Protein AF-A0A2J8WEX9-F1 (afdb_monomer)

Mean predicted aligned error: 15.72 Å

Foldseek 3Di:
DDDDDDDDDDDDDDDDDDDDDDDDDDDDDDDPPPDPDPPDPDPDPDDPQQDAAQQARHRFPQAAQNGRHHPLLNVLLLVCLQVVDDFDDPPPLQDRHHPPCVVVGSNNSNVSCVVRPRHSVSRDDPVSVVVVVD

Sequence (134 aa):
MPHSAGGTAGVGLEAAEPTALLTRAEPPSEPTEIRPLKRKKGPAPKMLGNELCSVCGDKASGFHYNVLSCEGCKGFFRRSVIKGARYVCHSGGHCPMDTYMRRKCQECRLRKCRQAGMREECVLSEEQIRLKKL

Solvent-accessible surface area (backbone atoms only — not comparable to full-atom values): 8995 Å² total; per-residue (Å²): 142,90,86,82,89,87,90,81,88,90,83,88,83,88,92,84,88,88,85,80,88,80,90,77,85,79,79,84,79,74,84,77,77,80,71,81,76,80,73,78,84,62,82,77,82,78,79,87,77,76,51,53,9,74,57,29,63,42,70,30,78,44,74,44,44,84,20,52,25,20,66,71,56,47,56,47,51,51,53,38,59,78,66,67,62,82,66,74,57,93,73,80,68,70,63,72,53,34,81,64,43,54,77,74,34,61,28,37,42,53,52,38,38,47,75,61,47,41,41,69,88,67,54,76,50,73,65,61,53,53,66,74,74,111

pLDDT: mean 79.38, std 21.59, range [37.25, 98.81]

Nearest PDB structures (foldseek):
  7xv6-assembly1_A  TM=9.880E-01  e=4.355E-10  Homo sapiens
  7xv9-assembly1_A  TM=9.355E-01  e=4.944E-10  Homo sapiens
  4cn3-assembly2_D  TM=9.785E-01  e=3.314E-09  Homo sapiens
  4cn3-assembly1_C  TM=9.309E-01  e=1.650E-09  Homo sapiens
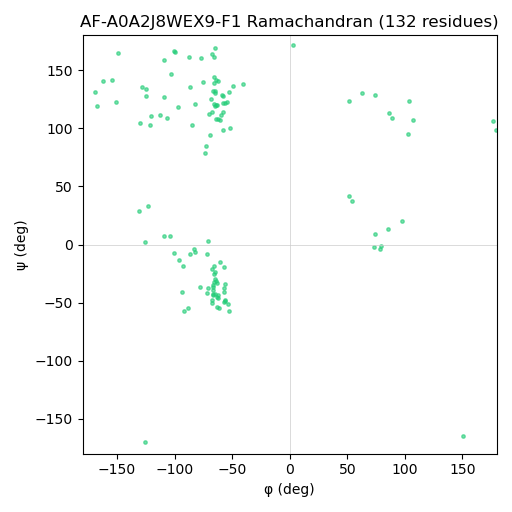  1by4-assembly2_D  TM=9.428E-01  e=1.650E-09  Homo sapiens

InterPro domains:
  IPR001628 Zinc finger, nuclear hormone receptor-type [PF00105] (52-119)
  IPR001628 Zinc finger, nuclear hormone receptor-type [PR00047] (53-69)
  IPR001628 Zinc finger, nuclear hormone receptor-type [PR00047] (69-84)
  IPR001628 Zinc finger, nuclear hormone receptor-type [PR00047] (102-110)
  IPR001628 Zinc finger, nuclear hormone receptor-type [PR00047] (110-118)
  IPR001628 Zinc finger, nuclear hormone receptor-type [PS00031] (53-79)
  IPR001628 Zinc finger, nuclear hormone receptor-type [PS51030] (50-125)
  IPR001628 Zinc finger, nuclear hormone receptor-type [SM00399] (50-121)
  IPR013088 Zinc finger, NHR/GATA-type [G3DSA:3.30.50.10] (46-134)
  IPR023257 Liver X receptor [PR02034] (40-50)
  IPR023257 Liver X receptor [PR02034] (88-102)
  IPR050234 Nuclear hormone receptor family NR1 subfamily [PTHR24082] (32-132)

Secondary structure (DSSP, 8-state):
------------------------PPPP-------------PSPP---S-PBPTTT-SBP-EEETTEEE-HHHHHHHHHHHHTT-----SSTT----STTGGGT-HHHHHHHHHHTT--GGGS--HHHHHHT--

Radius of gyration: 29.99 Å; Cα contacts (8 Å, |Δi|>4): 113; chains: 1; bounding box: 45×72×85 Å

Structure (mmCIF, N/CA/C/O backbone):
data_AF-A0A2J8WEX9-F1
#
_entry.id   AF-A0A2J8WEX9-F1
#
loop_
_atom_site.group_PDB
_atom_site.id
_atom_site.type_symbol
_atom_site.label_atom_id
_atom_site.label_alt_id
_atom_site.label_comp_id
_atom_site.label_asym_id
_atom_site.label_entity_id
_atom_site.label_seq_id
_atom_site.pdbx_PDB_ins_code
_atom_site.Cartn_x
_atom_site.Cartn_y
_atom_site.Cartn_z
_atom_site.occupancy
_atom_site.B_iso_or_equiv
_atom_site.auth_seq_id
_atom_site.auth_comp_id
_atom_site.auth_asym_id
_atom_site.auth_atom_id
_atom_site.pdbx_PDB_model_num
ATOM 1 N N . MET A 1 1 ? 17.666 -33.659 -59.002 1.00 49.00 1 MET A N 1
ATOM 2 C CA . MET A 1 1 ? 17.837 -35.105 -58.759 1.00 49.00 1 MET A CA 1
ATOM 3 C C . MET A 1 1 ? 16.637 -35.609 -57.963 1.00 49.00 1 MET A C 1
ATOM 5 O O . MET A 1 1 ? 16.585 -35.313 -56.776 1.00 49.00 1 MET A O 1
ATOM 9 N N . PRO A 1 2 ? 15.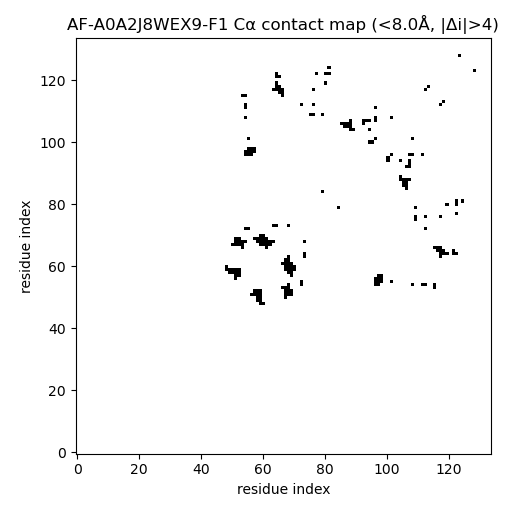644 -36.259 -58.595 1.00 59.44 2 PRO A N 1
ATOM 10 C CA . PRO A 1 2 ? 14.509 -36.877 -57.911 1.00 59.44 2 PRO A CA 1
ATOM 11 C C . PRO A 1 2 ? 14.593 -38.413 -57.958 1.00 59.44 2 PRO A C 1
ATOM 13 O O . PRO A 1 2 ? 14.698 -38.974 -59.036 1.00 59.44 2 PRO A 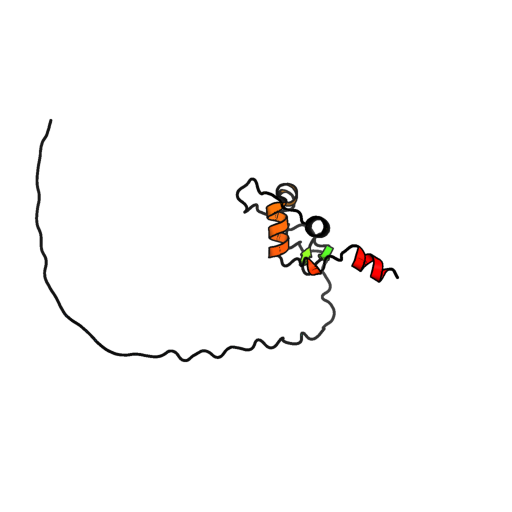O 1
ATOM 16 N 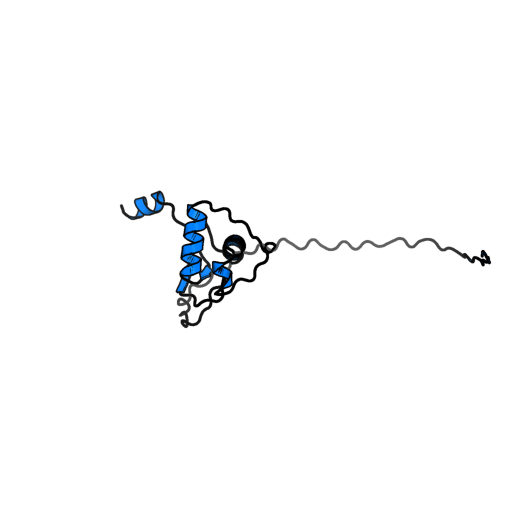N . HIS A 1 3 ? 14.508 -39.079 -56.809 1.00 47.16 3 HIS A N 1
ATOM 17 C CA . HIS A 1 3 ? 14.289 -40.526 -56.616 1.00 47.16 3 HIS A CA 1
ATOM 18 C C . HIS A 1 3 ? 13.835 -40.675 -55.146 1.00 47.16 3 HIS A C 1
ATOM 20 O O . HIS A 1 3 ? 14.387 -39.967 -54.309 1.00 47.16 3 HIS A O 1
ATOM 26 N N . SER A 1 4 ? 12.898 -41.494 -54.665 1.00 49.53 4 SER A N 1
ATOM 27 C CA . SER A 1 4 ? 11.915 -42.483 -55.145 1.00 49.53 4 SER A CA 1
ATOM 28 C C . SER A 1 4 ? 11.028 -42.767 -53.896 1.00 49.53 4 SER A C 1
ATOM 30 O O . SER A 1 4 ? 11.543 -42.723 -52.785 1.00 49.53 4 SER A O 1
ATOM 32 N N . ALA A 1 5 ? 9.692 -42.742 -53.963 1.00 45.97 5 ALA A N 1
ATOM 33 C CA . ALA A 1 5 ? 8.749 -43.873 -54.097 1.00 45.97 5 ALA A CA 1
ATOM 34 C C . ALA A 1 5 ? 8.696 -44.936 -52.957 1.00 45.97 5 ALA A C 1
ATOM 36 O O . ALA A 1 5 ? 9.710 -45.545 -52.634 1.00 45.97 5 ALA A O 1
ATOM 37 N N . GLY A 1 6 ? 7.460 -45.227 -52.492 1.00 37.25 6 GLY A N 1
ATOM 38 C CA . GLY A 1 6 ? 6.995 -46.464 -51.813 1.00 37.25 6 GLY A CA 1
ATOM 39 C C . GLY A 1 6 ? 6.813 -46.352 -50.284 1.00 37.25 6 GLY A C 1
ATOM 40 O O . GLY A 1 6 ? 7.755 -45.986 -49.604 1.00 37.25 6 GLY A O 1
ATOM 41 N N . GLY A 1 7 ? 5.677 -46.614 -49.618 1.00 43.91 7 GLY A N 1
ATOM 42 C CA . GLY A 1 7 ? 4.400 -47.245 -49.973 1.00 43.91 7 GLY A CA 1
ATOM 43 C C . GLY A 1 7 ? 4.263 -48.644 -49.348 1.00 43.91 7 GLY A C 1
ATOM 44 O O . GLY A 1 7 ? 4.902 -49.540 -49.868 1.00 43.91 7 GLY A O 1
ATOM 45 N N . THR A 1 8 ? 3.416 -48.828 -48.314 1.00 48.75 8 THR A N 1
ATOM 46 C CA . THR A 1 8 ? 2.690 -50.079 -47.929 1.00 48.75 8 THR A CA 1
ATOM 47 C C . THR A 1 8 ? 1.602 -49.750 -46.880 1.00 48.75 8 THR A C 1
ATOM 49 O O . THR A 1 8 ? 1.908 -49.076 -45.901 1.00 48.75 8 THR A O 1
ATOM 52 N N . ALA A 1 9 ? 0.313 -50.005 -47.167 1.00 41.81 9 ALA A N 1
ATOM 53 C CA . ALA A 1 9 ? -0.575 -51.042 -46.579 1.00 41.81 9 ALA A CA 1
ATOM 54 C C . ALA A 1 9 ? -0.628 -51.058 -45.026 1.00 41.81 9 ALA A C 1
ATOM 56 O O . ALA A 1 9 ? 0.406 -51.170 -44.391 1.00 41.81 9 ALA A O 1
ATOM 57 N N . GLY A 1 10 ? -1.749 -50.947 -44.302 1.00 43.62 10 GLY A N 1
ATOM 58 C CA . GLY A 1 10 ? -3.141 -51.305 -44.579 1.00 43.62 10 GLY A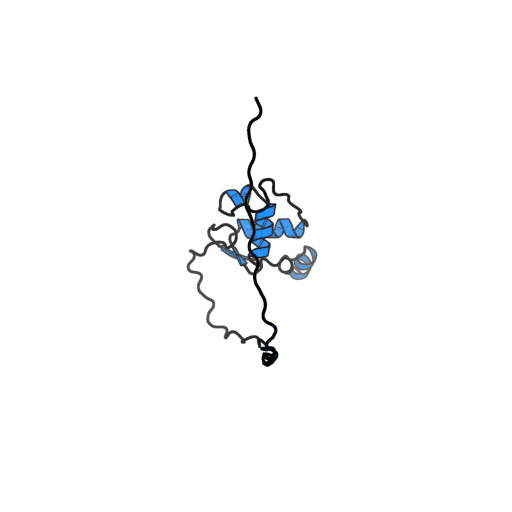 CA 1
ATOM 59 C C . GLY A 1 10 ? -3.500 -52.612 -43.860 1.00 43.62 10 GLY A C 1
ATOM 60 O O . GLY A 1 10 ? -3.254 -53.660 -44.435 1.00 43.62 10 GLY A O 1
ATOM 61 N N . VAL A 1 11 ? -4.090 -52.549 -42.654 1.00 41.31 11 VAL A N 1
ATOM 62 C CA . VAL A 1 11 ? -4.987 -53.582 -42.082 1.00 41.31 11 VAL A CA 1
ATOM 63 C C . VAL A 1 11 ? -5.990 -52.915 -41.129 1.00 41.31 11 VAL A C 1
ATOM 65 O O . VAL A 1 11 ? -5.604 -52.215 -40.197 1.00 41.31 11 VAL A O 1
ATOM 68 N N . GLY A 1 12 ? -7.282 -53.101 -41.396 1.00 40.69 12 GLY A N 1
ATOM 69 C CA . GLY A 1 12 ? -8.357 -52.956 -40.410 1.00 40.69 12 GLY A CA 1
ATOM 70 C C . GLY A 1 12 ? -8.792 -54.333 -39.907 1.00 40.69 12 GLY A C 1
ATOM 71 O O . GLY A 1 12 ? -8.403 -55.317 -40.519 1.00 40.69 12 GLY A O 1
ATOM 72 N N . LEU A 1 13 ? -9.563 -54.382 -38.816 1.00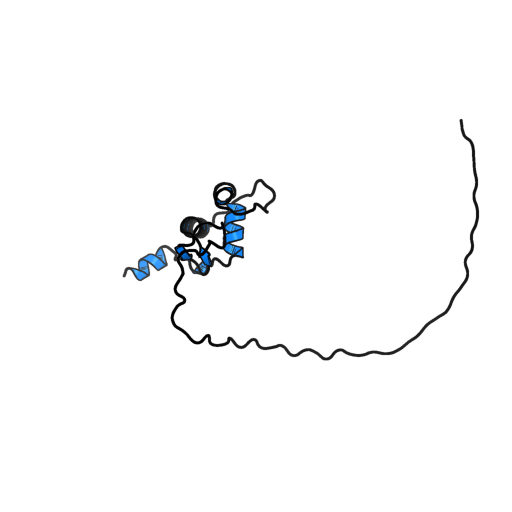 48.75 13 LEU A N 1
ATOM 73 C CA . LEU A 1 13 ? -10.542 -55.416 -38.405 1.00 48.75 13 LEU A CA 1
ATOM 74 C C . LEU A 1 13 ? -11.069 -54.980 -37.007 1.00 48.75 13 LEU A C 1
ATOM 76 O O . LEU A 1 13 ? -10.265 -54.775 -36.104 1.00 48.75 13 LEU A O 1
ATOM 80 N N . GLU A 1 14 ? -12.312 -54.482 -36.905 1.00 39.41 14 GLU A N 1
ATOM 81 C CA . GLU A 1 14 ? -13.558 -55.177 -36.461 1.00 39.41 14 GLU A CA 1
ATOM 82 C C . GLU A 1 14 ? -13.770 -55.080 -34.926 1.00 39.41 14 GLU A C 1
ATOM 84 O O . GLU A 1 14 ? -12.902 -55.456 -34.153 1.00 39.41 14 GLU A O 1
ATOM 89 N N . ALA A 1 15 ? -14.744 -54.304 -34.422 1.00 42.91 15 ALA A N 1
ATOM 90 C CA . ALA A 1 15 ? -16.193 -54.555 -34.261 1.00 42.91 15 ALA A CA 1
ATOM 91 C C . ALA A 1 15 ? -16.561 -55.279 -32.939 1.00 42.91 15 ALA A C 1
ATOM 93 O O . ALA A 1 15 ? -16.228 -56.446 -32.778 1.00 42.91 15 ALA A O 1
ATOM 94 N N . ALA A 1 16 ? -17.272 -54.584 -32.027 1.00 46.12 16 ALA A N 1
ATOM 95 C CA . ALA A 1 16 ? -18.275 -55.124 -31.080 1.00 46.12 16 ALA A CA 1
ATOM 96 C C . ALA A 1 16 ? -18.865 -54.015 -30.161 1.00 46.12 16 ALA A C 1
ATOM 98 O O . ALA A 1 16 ? -18.221 -53.568 -29.217 1.00 46.12 16 ALA A O 1
ATOM 99 N N . GLU A 1 17 ? -20.051 -53.532 -30.550 1.00 53.50 17 GLU A N 1
ATOM 100 C CA . GLU A 1 17 ? -21.331 -53.262 -29.834 1.00 53.50 17 GLU A CA 1
ATOM 101 C C . GLU A 1 17 ? -21.473 -53.481 -28.284 1.00 53.50 17 GLU A C 1
ATOM 103 O O . GLU A 1 17 ? -20.564 -53.976 -27.623 1.00 53.50 17 GLU A O 1
ATOM 108 N N . PRO A 1 18 ? -22.601 -53.065 -27.652 1.00 52.88 18 PRO A N 1
ATOM 109 C CA . PRO A 1 18 ? -22.636 -52.115 -26.542 1.00 52.88 18 PRO A CA 1
ATOM 110 C C . PRO A 1 18 ? -22.994 -52.753 -25.190 1.00 52.88 18 PRO A C 1
ATOM 112 O O . PRO A 1 18 ? 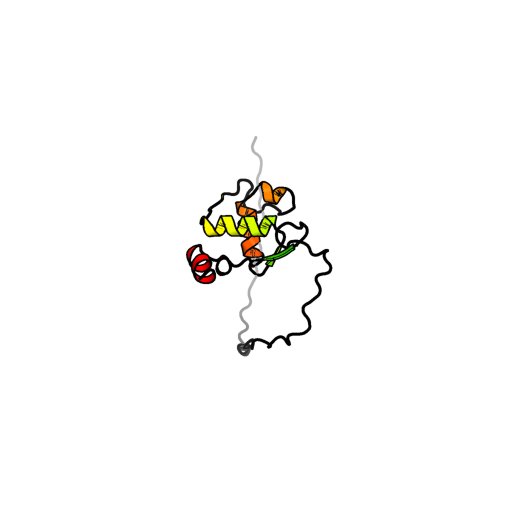-23.699 -53.759 -25.117 1.00 52.88 18 PRO A O 1
ATOM 115 N N . THR A 1 19 ? -22.630 -52.082 -24.094 1.00 53.38 19 THR A N 1
ATOM 116 C CA . THR A 1 19 ? -23.138 -52.417 -22.754 1.00 53.38 19 THR A CA 1
ATOM 117 C C . THR A 1 19 ? -23.870 -51.221 -22.165 1.00 53.38 19 THR A C 1
ATOM 119 O O . THR A 1 19 ? -23.278 -50.193 -21.837 1.00 53.38 19 THR A O 1
ATOM 122 N N . ALA A 1 20 ? -25.186 -51.372 -22.049 1.00 48.62 20 ALA A N 1
ATOM 123 C CA . ALA A 1 20 ? -26.065 -50.502 -21.287 1.00 48.62 20 ALA A CA 1
ATOM 124 C C . ALA A 1 20 ? -25.970 -50.783 -19.772 1.00 48.62 20 ALA A C 1
ATOM 126 O O . ALA A 1 20 ? -25.641 -51.898 -19.371 1.00 48.62 20 ALA A O 1
ATOM 127 N N . LEU A 1 21 ? -26.411 -49.789 -18.981 1.00 46.84 21 LEU A N 1
ATOM 128 C CA . LEU A 1 21 ? -26.766 -49.830 -17.546 1.00 46.84 21 LEU A CA 1
ATOM 129 C C . LEU A 1 21 ? -25.559 -49.926 -16.575 1.00 46.84 21 LEU A C 1
ATOM 131 O O . LEU A 1 21 ? -24.695 -50.773 -16.715 1.00 46.84 21 LEU A O 1
ATOM 135 N N . LEU A 1 22 ? -25.407 -49.095 -15.535 1.00 53.22 22 LEU A N 1
ATOM 136 C CA . LEU A 1 22 ? -26.385 -48.671 -14.530 1.00 53.22 22 LEU A CA 1
ATOM 137 C C . LEU A 1 22 ? -26.026 -47.297 -13.937 1.00 53.22 22 LEU A C 1
ATOM 139 O O . LEU A 1 22 ? -24.870 -47.001 -13.642 1.00 53.22 22 LEU A O 1
ATOM 143 N N . THR A 1 23 ? -27.061 -46.496 -13.693 1.00 42.22 23 THR A N 1
ATOM 144 C CA . THR A 1 23 ? -27.004 -45.253 -12.922 1.00 42.22 23 THR A CA 1
ATOM 145 C C . THR A 1 23 ? -26.662 -45.541 -11.455 1.00 42.22 23 THR A C 1
ATOM 147 O O . THR A 1 23 ? -27.211 -46.467 -10.854 1.00 42.22 23 THR A O 1
ATOM 150 N N . ARG A 1 24 ? -25.804 -44.724 -10.845 1.00 45.09 24 ARG A N 1
ATOM 151 C CA . ARG A 1 24 ? -25.821 -44.493 -9.396 1.00 45.09 24 ARG A CA 1
ATOM 152 C C . ARG A 1 24 ? -25.800 -42.986 -9.203 1.00 45.09 24 ARG A C 1
ATOM 154 O O . ARG A 1 24 ? -24.795 -42.334 -9.456 1.00 45.09 24 ARG A O 1
ATOM 161 N N . ALA A 1 25 ? -26.960 -42.453 -8.844 1.00 49.56 25 ALA A N 1
ATOM 162 C CA . ALA A 1 25 ? -27.107 -41.081 -8.405 1.00 49.56 25 ALA A CA 1
ATOM 163 C C . ALA A 1 25 ? -26.308 -40.901 -7.105 1.00 49.56 25 ALA A C 1
ATOM 165 O O . ALA A 1 25 ? -26.567 -41.591 -6.118 1.00 49.56 25 ALA A O 1
ATOM 166 N N . GLU A 1 26 ? -25.332 -39.998 -7.126 1.00 43.84 26 GLU A N 1
ATOM 167 C CA . GLU A 1 26 ? -24.685 -39.488 -5.919 1.00 43.84 26 GLU A CA 1
ATOM 168 C C . GLU A 1 26 ? -25.717 -38.664 -5.122 1.00 43.84 26 GLU A C 1
ATOM 170 O O . GLU A 1 26 ? -26.423 -37.839 -5.715 1.00 43.84 26 GLU A O 1
ATOM 175 N N . PRO A 1 27 ? -25.858 -38.875 -3.802 1.00 59.34 27 PRO A N 1
ATOM 176 C CA . PRO A 1 27 ? -26.768 -38.087 -2.979 1.00 59.34 27 PRO A CA 1
ATOM 177 C C . PRO A 1 27 ? -26.308 -36.616 -2.913 1.00 59.34 27 PRO A C 1
ATOM 179 O O . PRO A 1 27 ? -25.103 -36.360 -2.849 1.00 59.34 27 PRO A O 1
ATOM 182 N N . PRO A 1 28 ? -27.231 -35.634 -2.882 1.00 50.41 28 PRO A N 1
ATOM 183 C CA . PRO A 1 28 ? -26.871 -34.236 -2.685 1.00 50.41 28 PRO A CA 1
ATOM 184 C C . PRO A 1 28 ? -26.250 -34.078 -1.296 1.00 50.41 28 PRO A C 1
ATOM 186 O O . PRO A 1 28 ? -26.884 -34.381 -0.284 1.00 50.41 28 PRO A O 1
ATOM 189 N N . SER A 1 29 ? -25.004 -33.618 -1.238 1.00 44.72 29 SER A N 1
ATOM 190 C CA . SER A 1 29 ? -24.394 -33.183 0.010 1.00 44.72 29 SER A CA 1
ATOM 191 C C . SER A 1 29 ? -25.058 -31.880 0.452 1.00 44.72 29 SER A C 1
ATOM 193 O O . SER A 1 29 ? -24.953 -30.839 -0.195 1.00 44.72 29 SER A O 1
ATOM 195 N N . GLU A 1 30 ? -25.793 -31.986 1.555 1.00 49.75 30 GLU A N 1
ATOM 196 C CA . GLU A 1 30 ? -26.433 -30.900 2.292 1.00 49.75 30 GLU A CA 1
ATOM 197 C C . GLU A 1 30 ? -25.542 -29.645 2.397 1.00 49.75 30 GLU A C 1
ATOM 199 O O . GLU A 1 30 ? -24.342 -29.755 2.694 1.00 49.75 30 GLU A O 1
ATOM 204 N N . PRO A 1 31 ? -26.106 -28.435 2.225 1.00 48.69 31 PRO A N 1
ATOM 205 C CA . PRO A 1 31 ? -25.379 -27.198 2.444 1.00 48.69 31 PRO A CA 1
ATOM 206 C C . PRO A 1 31 ? -24.994 -27.114 3.921 1.00 48.69 31 PRO A C 1
ATOM 208 O O . PRO A 1 31 ? -25.824 -26.909 4.806 1.00 48.69 31 PRO A O 1
ATOM 211 N N . THR A 1 32 ? -23.703 -27.288 4.201 1.00 49.72 32 THR A N 1
ATOM 212 C CA . THR A 1 32 ? -23.167 -27.110 5.546 1.00 49.72 32 THR A CA 1
ATOM 213 C C . THR A 1 32 ? -23.228 -25.621 5.872 1.00 49.72 32 THR A C 1
ATOM 215 O O . THR A 1 32 ? -22.341 -24.851 5.512 1.00 49.72 32 THR A O 1
ATOM 218 N N . GLU A 1 33 ? -24.308 -25.202 6.526 1.00 50.53 33 GLU A N 1
ATOM 219 C CA . GLU A 1 33 ? -24.421 -23.912 7.199 1.00 50.53 33 GLU A CA 1
ATOM 220 C C . GLU A 1 33 ? -23.211 -23.745 8.131 1.00 50.53 33 GLU A C 1
ATOM 222 O O . GLU A 1 33 ? -23.154 -24.300 9.234 1.00 50.53 33 GLU A O 1
ATOM 227 N N . ILE A 1 34 ? -22.205 -22.986 7.687 1.00 61.59 34 ILE A N 1
ATOM 228 C CA . ILE A 1 34 ? -21.066 -22.612 8.521 1.00 61.59 34 ILE A CA 1
ATOM 229 C C . ILE A 1 34 ? -21.578 -21.579 9.524 1.00 61.59 34 ILE A C 1
ATOM 231 O O . ILE A 1 34 ? -21.491 -20.368 9.323 1.00 61.59 34 ILE A O 1
ATOM 235 N N . ARG A 1 35 ? -22.143 -22.065 10.631 1.00 58.34 35 ARG A N 1
ATOM 236 C CA . ARG A 1 35 ? -22.506 -21.227 11.776 1.00 58.34 35 ARG A CA 1
ATOM 237 C C . ARG A 1 35 ? -21.229 -20.519 12.250 1.00 58.34 35 ARG A C 1
ATOM 239 O O . ARG A 1 35 ? -20.238 -21.204 12.518 1.00 58.34 35 ARG A O 1
ATOM 246 N N . PRO A 1 36 ? -21.208 -19.182 12.402 1.00 55.59 36 PRO A N 1
ATOM 247 C CA . PRO A 1 36 ? -20.044 -18.492 12.939 1.00 55.59 36 PRO A CA 1
ATOM 248 C C . PRO A 1 36 ? -19.772 -19.009 14.354 1.00 55.59 36 PRO A C 1
ATOM 250 O O . PRO A 1 36 ? -20.520 -18.705 15.289 1.00 55.59 36 PRO A O 1
ATOM 253 N N . LEU A 1 37 ? -18.716 -19.811 14.534 1.00 62.94 37 LEU A N 1
ATOM 254 C CA . LEU A 1 37 ? -18.268 -20.183 15.870 1.00 62.94 37 LEU A CA 1
ATOM 255 C C . LEU A 1 37 ? -17.907 -18.888 16.599 1.00 62.94 37 LEU A C 1
ATOM 257 O O . LEU A 1 37 ? -16.940 -18.204 16.255 1.00 62.94 37 LEU A O 1
ATOM 261 N N . LYS A 1 38 ? -18.709 -18.539 17.610 1.00 56.75 38 LYS A N 1
ATOM 262 C CA . LYS A 1 38 ? -18.436 -17.433 18.528 1.00 56.75 38 LYS A CA 1
ATOM 263 C C . LYS A 1 38 ? -17.085 -17.703 19.192 1.00 56.75 38 LYS A C 1
ATOM 265 O O . LYS A 1 38 ? -16.987 -18.496 20.127 1.00 56.75 38 LYS A O 1
ATOM 270 N N . ARG A 1 39 ? -16.030 -17.066 18.674 1.00 68.25 39 ARG A N 1
ATOM 271 C CA . ARG A 1 39 ? -14.673 -17.133 19.227 1.00 68.25 39 ARG A CA 1
ATOM 272 C C . ARG A 1 39 ? -14.742 -16.653 20.674 1.00 68.25 39 ARG A C 1
ATOM 274 O O . ARG A 1 39 ? -15.055 -15.489 20.924 1.00 68.25 39 ARG A O 1
ATOM 281 N N . LYS A 1 40 ? -14.473 -17.549 21.629 1.00 60.69 40 LYS A N 1
ATOM 282 C CA . LYS A 1 40 ? -14.312 -17.173 23.037 1.00 60.69 40 LYS A CA 1
ATOM 283 C C . LYS A 1 40 ? -13.182 -16.144 23.108 1.00 60.69 40 LYS A C 1
ATOM 285 O O . LYS A 1 40 ? -12.076 -16.407 22.636 1.00 60.69 40 LYS A O 1
ATOM 290 N N . LYS A 1 41 ? -13.480 -14.954 23.632 1.00 56.31 41 LYS A N 1
ATOM 291 C CA . LYS A 1 41 ? -12.528 -13.848 23.774 1.00 56.31 41 LYS A CA 1
ATOM 292 C C . LYS A 1 41 ? -11.570 -14.179 24.921 1.00 56.31 41 LYS A C 1
ATOM 294 O O . LYS A 1 41 ? -11.773 -13.749 26.049 1.00 56.31 41 LYS A O 1
ATOM 299 N N . GLY A 1 42 ? -10.586 -15.031 24.635 1.00 71.62 42 GLY A N 1
ATOM 300 C CA . GLY A 1 42 ? -9.436 -15.240 25.510 1.00 71.62 42 GLY A CA 1
ATOM 301 C C . GLY A 1 42 ? -8.589 -13.963 25.612 1.00 71.62 42 GLY A C 1
ATOM 302 O O . GLY A 1 42 ? -8.818 -13.018 24.847 1.00 71.62 42 GLY A O 1
ATOM 303 N N . PRO A 1 43 ? -7.620 -13.911 26.542 1.00 73.38 43 PRO A N 1
ATOM 304 C CA . PRO A 1 43 ? -6.678 -12.801 26.637 1.00 73.38 43 PRO A CA 1
ATOM 305 C C . PRO A 1 43 ? -6.070 -12.504 25.263 1.00 73.38 43 PRO A C 1
ATOM 307 O O . PRO A 1 43 ? -5.734 -13.431 24.523 1.00 73.38 43 PRO A O 1
ATOM 310 N N . ALA A 1 44 ? -5.973 -11.222 24.901 1.00 69.38 44 ALA A N 1
ATOM 311 C CA . ALA A 1 44 ? -5.413 -10.821 23.614 1.00 69.38 44 ALA A CA 1
ATOM 312 C C . ALA A 1 44 ? -4.024 -11.470 23.428 1.00 69.38 44 ALA A C 1
ATOM 314 O O . ALA A 1 44 ? -3.207 -11.391 24.352 1.00 69.38 44 ALA A O 1
ATOM 315 N N . PRO A 1 45 ? -3.740 -12.114 22.278 1.00 69.94 45 PRO A N 1
ATOM 316 C CA . PRO A 1 45 ? -2.422 -12.675 22.012 1.00 69.94 45 PRO A CA 1
ATOM 317 C C . PRO A 1 45 ? -1.358 -11.589 22.187 1.00 69.94 45 PRO A C 1
ATOM 319 O O . PRO A 1 45 ? -1.429 -10.536 21.549 1.00 69.94 45 PRO A O 1
ATOM 322 N N . LYS A 1 46 ? -0.386 -11.823 23.072 1.00 71.56 46 LYS A N 1
ATOM 323 C CA . LYS A 1 46 ? 0.761 -10.925 23.224 1.00 71.56 46 LYS A CA 1
ATOM 324 C C . LYS A 1 46 ? 1.581 -11.030 21.939 1.00 71.56 46 LYS A C 1
ATOM 326 O O . LYS A 1 46 ? 2.106 -12.096 21.643 1.00 71.56 46 LYS A O 1
ATOM 331 N N . MET A 1 47 ? 1.659 -9.956 21.155 1.00 71.69 47 MET A N 1
ATOM 332 C CA . MET A 1 47 ? 2.542 -9.919 19.989 1.00 71.69 47 MET A CA 1
ATOM 333 C C . MET A 1 47 ? 3.995 -9.996 20.470 1.00 71.69 47 MET A C 1
ATOM 335 O O . MET A 1 47 ? 4.439 -9.107 21.192 1.00 71.69 47 MET A O 1
ATOM 339 N N . LEU A 1 48 ? 4.740 -11.026 20.057 1.00 75.44 48 LEU A N 1
ATOM 340 C CA . LEU A 1 48 ? 6.136 -11.244 20.470 1.00 75.44 48 LEU A CA 1
ATOM 341 C C . LEU A 1 48 ? 7.127 -10.227 19.866 1.00 75.44 48 LEU A C 1
ATOM 343 O O . LEU A 1 48 ? 8.324 -10.326 20.096 1.00 75.44 48 LEU A O 1
ATOM 347 N N . GLY A 1 49 ? 6.652 -9.238 19.100 1.00 76.88 49 GLY A N 1
ATOM 348 C CA . GLY A 1 49 ? 7.480 -8.161 18.544 1.00 76.88 49 GLY A CA 1
ATOM 349 C C . GLY A 1 49 ? 8.301 -8.539 17.304 1.00 76.88 49 GLY A C 1
ATOM 350 O O . GLY A 1 49 ? 8.920 -7.655 16.710 1.00 76.88 49 GLY A O 1
ATOM 351 N N . ASN A 1 50 ? 8.261 -9.805 16.878 1.00 88.75 50 ASN A N 1
ATOM 352 C CA . ASN A 1 50 ? 9.010 -10.347 15.734 1.00 88.75 50 ASN A CA 1
ATOM 353 C C . ASN A 1 50 ? 8.119 -10.691 14.529 1.00 88.75 50 ASN A C 1
ATOM 355 O O . ASN A 1 50 ? 8.585 -11.263 13.547 1.00 88.75 50 ASN A O 1
ATOM 359 N N . GLU A 1 51 ? 6.842 -10.326 14.593 1.00 95.06 51 GLU A N 1
ATOM 360 C CA . GLU A 1 51 ? 5.885 -10.579 13.524 1.00 95.06 51 GLU A CA 1
ATOM 361 C C . GLU A 1 51 ? 6.254 -9.825 12.238 1.00 95.06 51 GLU A C 1
ATOM 363 O O . GLU A 1 51 ? 6.685 -8.666 12.271 1.00 95.06 51 GLU A O 1
ATOM 368 N N . LEU A 1 52 ? 6.048 -10.470 11.089 1.00 97.69 52 LEU A N 1
ATOM 369 C CA . LEU A 1 52 ? 6.382 -9.914 9.778 1.00 97.69 52 LEU A CA 1
ATOM 370 C C . LEU A 1 52 ? 5.138 -9.413 9.046 1.00 97.69 52 LEU A C 1
ATOM 372 O O . LEU A 1 52 ? 4.043 -9.963 9.141 1.00 97.69 52 LEU A O 1
ATOM 376 N N . CYS A 1 53 ? 5.313 -8.349 8.270 1.00 98.44 53 CYS A N 1
ATOM 377 C CA . CYS A 1 53 ? 4.265 -7.778 7.446 1.00 98.44 53 CYS A CA 1
ATOM 378 C C . CYS A 1 53 ? 3.864 -8.755 6.338 1.00 98.44 53 CYS A C 1
ATOM 380 O O . CYS A 1 53 ? 4.663 -9.029 5.440 1.00 98.44 53 CYS A O 1
ATOM 382 N N . SER A 1 54 ? 2.589 -9.151 6.303 1.00 98.38 54 SER A N 1
ATOM 383 C CA . SER A 1 54 ? 2.053 -10.084 5.297 1.00 98.38 54 SER A CA 1
ATOM 384 C C . SER A 1 54 ? 2.168 -9.579 3.847 1.00 98.38 54 SER A C 1
ATOM 386 O O . SER A 1 54 ? 2.051 -10.348 2.896 1.00 98.38 54 SER A O 1
ATOM 388 N N . VAL A 1 55 ? 2.427 -8.281 3.649 1.00 98.75 55 VAL A N 1
ATOM 389 C CA . VAL A 1 55 ? 2.615 -7.680 2.321 1.00 98.75 55 VAL A CA 1
ATOM 390 C C . VAL A 1 55 ? 4.075 -7.747 1.871 1.00 98.75 55 VAL A C 1
ATOM 392 O O . VAL A 1 55 ? 4.351 -8.241 0.783 1.00 98.75 55 VAL A O 1
ATOM 395 N N . CYS A 1 56 ? 5.017 -7.241 2.668 1.00 98.50 56 CYS A N 1
ATOM 396 C CA . CYS A 1 56 ? 6.395 -6.998 2.210 1.00 98.50 56 CYS A CA 1
ATOM 397 C C . CYS A 1 56 ? 7.490 -7.659 3.054 1.00 98.50 56 CYS A C 1
ATOM 399 O O . CYS A 1 56 ? 8.663 -7.413 2.794 1.00 98.50 56 CYS A O 1
ATOM 401 N N . GLY A 1 57 ? 7.130 -8.420 4.090 1.00 98.06 57 GLY A N 1
ATOM 402 C CA . GLY A 1 57 ? 8.087 -9.113 4.960 1.00 98.06 57 GLY A CA 1
ATOM 403 C C . GLY A 1 57 ? 8.873 -8.223 5.930 1.00 98.06 57 GLY A C 1
ATOM 404 O O . GLY A 1 57 ? 9.646 -8.743 6.719 1.00 98.06 57 GLY A O 1
ATOM 405 N N . ASP A 1 58 ? 8.683 -6.900 5.909 1.00 98.00 58 ASP A N 1
ATOM 406 C CA . ASP A 1 58 ? 9.268 -5.982 6.903 1.00 98.00 58 ASP A CA 1
ATOM 407 C C . ASP A 1 58 ? 8.664 -6.197 8.302 1.00 98.00 58 ASP A C 1
ATOM 409 O O . ASP A 1 58 ? 7.568 -6.750 8.417 1.00 98.00 58 ASP A O 1
ATOM 413 N N . LYS A 1 59 ? 9.308 -5.682 9.354 1.00 97.56 59 LYS A N 1
ATOM 414 C CA . LYS A 1 59 ? 8.812 -5.775 10.734 1.00 97.56 59 LYS A CA 1
ATOM 415 C C . LYS A 1 59 ? 7.399 -5.190 10.849 1.00 97.56 59 LYS A C 1
ATOM 417 O O . LYS A 1 59 ? 7.163 -4.025 10.510 1.00 97.56 59 LYS A O 1
ATOM 422 N N . ALA A 1 60 ? 6.445 -5.997 11.310 1.00 97.62 60 ALA A N 1
ATOM 423 C CA . ALA A 1 60 ? 5.080 -5.545 11.536 1.00 97.62 60 ALA A CA 1
ATOM 424 C C . ALA A 1 60 ? 5.001 -4.700 12.812 1.00 97.62 60 ALA A C 1
ATOM 426 O O . ALA A 1 60 ? 5.615 -5.018 13.829 1.00 97.62 60 ALA A O 1
ATOM 427 N N . SER A 1 61 ? 4.213 -3.627 12.760 1.00 96.62 61 SER A N 1
ATOM 428 C CA . SER A 1 61 ? 3.899 -2.807 13.936 1.00 96.62 61 SER A CA 1
ATOM 429 C C . SER A 1 61 ? 2.569 -3.200 14.581 1.00 96.62 61 SER A C 1
ATOM 431 O O . SER A 1 61 ? 2.282 -2.776 15.695 1.00 96.62 61 SER A O 1
ATOM 433 N N . GLY A 1 62 ? 1.751 -4.001 13.891 1.00 95.81 62 GLY A N 1
ATOM 434 C CA . GLY A 1 62 ? 0.461 -4.474 14.381 1.00 95.81 62 GLY A CA 1
ATOM 435 C C . GLY A 1 62 ? -0.533 -4.722 13.251 1.00 95.81 62 GLY A C 1
ATOM 436 O O . GLY A 1 62 ? -0.167 -4.801 12.075 1.00 95.81 62 GLY A O 1
ATOM 437 N N . PHE A 1 63 ? -1.807 -4.841 13.618 1.00 96.31 63 PHE A N 1
ATOM 438 C CA . PHE A 1 63 ? -2.903 -4.957 12.661 1.00 96.31 63 PHE A CA 1
ATOM 439 C C . PHE A 1 63 ? -3.325 -3.578 12.155 1.00 96.31 63 PHE A C 1
ATOM 441 O O . PHE A 1 63 ? -3.778 -2.735 12.926 1.00 96.31 63 PHE A O 1
ATOM 448 N N . HIS A 1 64 ? -3.242 -3.377 10.842 1.00 97.31 64 HIS A N 1
ATOM 449 C CA . HIS A 1 64 ? -3.725 -2.178 10.160 1.00 97.31 64 HIS A CA 1
ATOM 450 C C . HIS A 1 64 ? -4.691 -2.589 9.063 1.00 97.31 64 HIS A C 1
ATOM 452 O O . HIS A 1 64 ? -4.368 -3.445 8.241 1.00 97.31 64 HIS A O 1
ATOM 458 N N . TYR A 1 65 ? -5.881 -1.989 9.064 1.00 97.38 65 TYR A N 1
ATOM 459 C CA . TYR A 1 65 ? -6.939 -2.307 8.098 1.00 97.38 65 TYR A CA 1
ATOM 460 C C . TYR A 1 65 ? -7.228 -3.815 8.021 1.00 97.38 65 TYR A C 1
ATOM 462 O O . TYR A 1 65 ? -7.402 -4.355 6.935 1.00 97.38 65 TYR A O 1
ATOM 470 N N . ASN A 1 66 ? -7.262 -4.478 9.186 1.00 96.25 66 ASN A N 1
ATOM 471 C CA . ASN A 1 66 ? -7.490 -5.919 9.364 1.00 96.25 66 ASN A CA 1
ATOM 472 C C . ASN A 1 66 ? -6.319 -6.853 8.980 1.00 96.25 66 ASN A C 1
ATOM 474 O O . ASN A 1 66 ? -6.488 -8.068 8.997 1.00 96.25 66 ASN A O 1
ATOM 478 N N . VAL A 1 67 ? -5.123 -6.323 8.695 1.00 97.75 67 VAL A N 1
ATOM 479 C CA . VAL A 1 67 ? -3.951 -7.128 8.295 1.00 97.75 67 VAL A CA 1
ATOM 480 C C . VAL A 1 67 ? -2.726 -6.799 9.135 1.00 97.75 67 VAL A C 1
ATOM 482 O O . VAL A 1 67 ? -2.388 -5.628 9.330 1.00 97.75 67 VAL A O 1
AT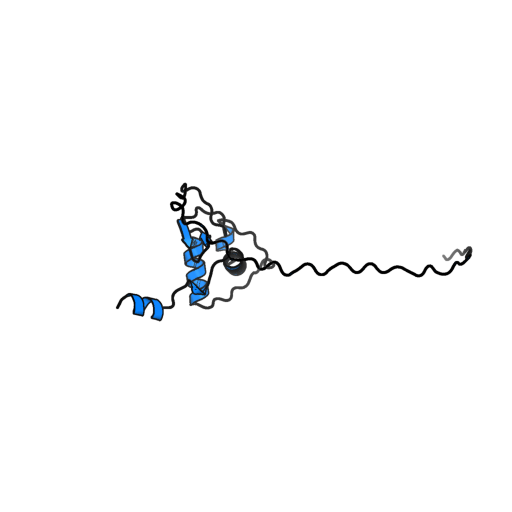OM 485 N N . LEU A 1 68 ? -2.006 -7.834 9.572 1.00 97.50 68 LEU A N 1
ATOM 486 C CA . LEU A 1 68 ? -0.701 -7.702 10.214 1.00 97.50 68 LEU A CA 1
ATOM 487 C C . LEU A 1 68 ? 0.306 -7.074 9.240 1.00 97.50 68 LEU A C 1
ATOM 489 O O . LEU A 1 68 ? 0.709 -7.670 8.236 1.00 97.50 68 LEU A O 1
ATOM 493 N N . SER A 1 69 ? 0.685 -5.823 9.485 1.00 98.50 69 SER A N 1
ATOM 494 C CA . SER A 1 69 ? 1.479 -5.066 8.522 1.00 98.50 69 SER A CA 1
ATOM 495 C C . SER A 1 69 ? 2.417 -4.046 9.160 1.00 98.50 69 SER A C 1
ATOM 497 O O . SER A 1 69 ? 2.345 -3.738 10.348 1.00 98.50 69 SER A O 1
ATOM 499 N N . CYS A 1 70 ? 3.366 -3.561 8.361 1.00 98.56 70 CYS A N 1
ATOM 500 C CA . CYS A 1 70 ? 4.305 -2.520 8.764 1.00 98.56 70 CYS A CA 1
ATOM 501 C C . CYS A 1 70 ? 3.727 -1.120 8.504 1.00 98.56 70 CYS A C 1
ATOM 503 O O . CYS A 1 70 ? 2.855 -0.942 7.643 1.00 98.56 70 CYS A O 1
ATOM 505 N N . GLU A 1 71 ? 4.286 -0.100 9.161 1.00 98.38 71 GLU A N 1
ATOM 506 C CA . GLU A 1 71 ? 3.875 1.304 8.979 1.00 98.38 71 GLU A CA 1
ATOM 507 C C . GLU A 1 71 ? 3.966 1.766 7.516 1.00 98.38 71 GLU A C 1
ATOM 509 O O . GLU A 1 71 ? 3.118 2.517 7.025 1.00 98.38 71 GLU A O 1
ATOM 514 N N . GLY A 1 72 ? 4.953 1.258 6.773 1.00 98.56 72 GLY A N 1
ATOM 515 C CA . GLY A 1 72 ? 5.111 1.571 5.358 1.00 98.56 72 GLY A CA 1
ATOM 516 C C . GLY A 1 72 ? 3.922 1.111 4.512 1.00 98.56 72 GLY A C 1
ATOM 517 O O . GLY A 1 72 ? 3.486 1.848 3.626 1.00 98.56 72 GLY A O 1
ATOM 518 N N . CYS A 1 73 ? 3.408 -0.101 4.745 1.00 98.81 73 CYS A N 1
ATOM 519 C CA . CYS A 1 73 ? 2.272 -0.655 3.999 1.00 98.81 73 CYS A CA 1
ATOM 520 C C . CYS A 1 73 ? 0.938 -0.078 4.472 1.00 98.81 73 CYS A C 1
ATOM 522 O O . CYS A 1 73 ? 0.110 0.243 3.625 1.00 98.81 73 CYS A O 1
ATOM 524 N N . LYS A 1 74 ? 0.782 0.170 5.776 1.00 98.31 74 LYS A N 1
ATOM 525 C CA . LYS A 1 74 ? -0.340 0.935 6.338 1.00 98.31 74 LYS A CA 1
ATOM 526 C C . LYS A 1 74 ? -0.491 2.296 5.656 1.00 98.31 74 LYS A C 1
ATOM 528 O O . LYS A 1 74 ? -1.537 2.606 5.093 1.00 98.31 74 LYS A O 1
ATOM 533 N N . GLY A 1 75 ? 0.565 3.113 5.674 1.00 98.25 75 GLY A N 1
ATOM 534 C CA . GLY A 1 75 ? 0.517 4.462 5.110 1.00 98.25 75 GLY A CA 1
ATOM 535 C C . GLY A 1 75 ? 0.336 4.467 3.592 1.00 98.25 75 GLY A C 1
ATOM 536 O O . GLY A 1 75 ? -0.364 5.328 3.061 1.00 98.25 75 GLY A O 1
ATOM 537 N N . PHE A 1 76 ? 0.950 3.504 2.899 1.00 98.75 76 PHE A N 1
ATOM 538 C CA . PHE A 1 76 ? 0.763 3.319 1.463 1.00 98.75 76 PHE A CA 1
ATOM 539 C C . PHE A 1 76 ? -0.700 3.008 1.131 1.00 98.75 76 PHE A C 1
ATOM 541 O O . PHE A 1 76 ? -1.304 3.776 0.391 1.00 98.75 76 PHE A O 1
ATOM 548 N N . PHE A 1 77 ? -1.282 1.976 1.751 1.00 98.56 77 PHE A N 1
ATOM 549 C CA . PHE A 1 77 ? -2.670 1.578 1.521 1.00 98.56 77 PHE A CA 1
ATOM 550 C C . PHE A 1 77 ? -3.639 2.737 1.772 1.00 98.56 77 PHE A C 1
ATOM 552 O O . PHE A 1 77 ? -4.419 3.079 0.889 1.00 98.56 77 PHE A O 1
ATOM 559 N N . ARG A 1 78 ? -3.503 3.435 2.910 1.00 97.44 78 ARG A N 1
ATOM 560 C CA . ARG A 1 78 ? -4.326 4.611 3.230 1.00 97.44 78 ARG A CA 1
ATOM 561 C C . ARG A 1 78 ? -4.300 5.663 2.121 1.00 97.44 78 ARG A C 1
ATOM 563 O O . ARG A 1 78 ? -5.347 6.129 1.691 1.00 97.44 78 ARG A O 1
ATOM 570 N N . ARG A 1 79 ? -3.105 6.059 1.663 1.00 97.69 79 ARG A N 1
ATOM 571 C CA . ARG A 1 79 ? -2.962 7.089 0.619 1.00 97.69 79 ARG A CA 1
ATOM 572 C C . ARG A 1 79 ? -3.516 6.623 -0.722 1.00 97.69 79 ARG A C 1
ATOM 574 O O . ARG A 1 79 ? -4.098 7.436 -1.429 1.00 97.69 79 ARG A O 1
ATOM 581 N N . SER A 1 80 ? -3.313 5.356 -1.073 1.00 98.06 80 SER A N 1
ATOM 582 C CA . SER A 1 80 ? -3.807 4.794 -2.328 1.00 98.06 80 SER A CA 1
ATOM 583 C C . SER A 1 80 ? -5.332 4.733 -2.354 1.00 98.06 80 SER A C 1
ATOM 585 O O . SER A 1 80 ? -5.918 5.133 -3.352 1.00 98.06 80 SER A O 1
ATOM 587 N N . VAL A 1 81 ? -5.964 4.318 -1.253 1.00 96.56 81 VAL A N 1
ATOM 588 C CA . VAL A 1 81 ? -7.429 4.254 -1.132 1.00 96.56 81 VAL A CA 1
ATOM 589 C C . VAL A 1 81 ? -8.046 5.652 -1.142 1.00 96.56 81 VAL A C 1
ATOM 591 O O . VAL A 1 81 ? -8.910 5.914 -1.969 1.00 96.56 81 VAL A O 1
ATOM 594 N N . ILE A 1 82 ? -7.556 6.581 -0.308 1.00 94.56 82 ILE A N 1
ATOM 595 C CA . ILE A 1 82 ? -8.093 7.958 -0.243 1.00 94.56 82 ILE A CA 1
ATOM 596 C C . ILE A 1 82 ? -8.032 8.652 -1.607 1.00 94.56 82 ILE A C 1
ATOM 598 O O . ILE A 1 82 ? -8.961 9.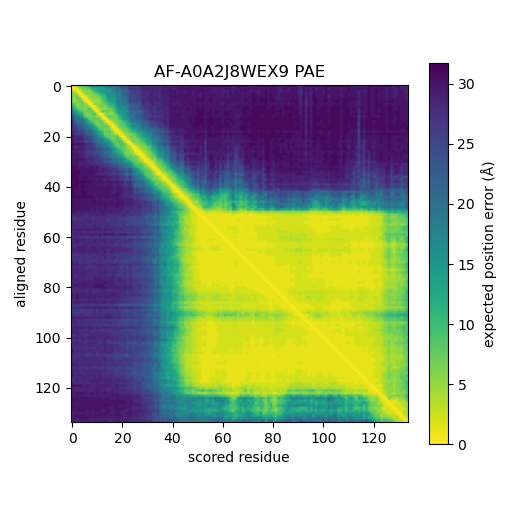352 -1.989 1.00 94.56 82 ILE A O 1
ATOM 602 N N . LYS A 1 83 ? -6.937 8.464 -2.350 1.00 95.12 83 LYS A N 1
ATOM 603 C CA . LYS A 1 83 ? -6.761 9.089 -3.667 1.00 95.12 83 LYS A CA 1
ATOM 604 C C . LYS A 1 83 ? -7.442 8.327 -4.807 1.00 95.12 83 LYS A C 1
ATOM 606 O O . LYS A 1 83 ? -7.335 8.774 -5.943 1.00 95.12 83 LYS A O 1
ATOM 611 N N . GLY A 1 84 ? -8.044 7.161 -4.549 1.00 94.75 84 GLY A N 1
ATOM 612 C CA . GLY A 1 84 ? -8.528 6.271 -5.609 1.00 94.75 84 GLY A CA 1
ATOM 613 C C . GLY A 1 84 ? -7.430 5.918 -6.620 1.00 94.75 84 GLY A C 1
ATOM 614 O O . GLY A 1 84 ? -7.669 5.892 -7.826 1.00 94.75 84 GLY A O 1
ATOM 615 N N . ALA A 1 85 ? -6.195 5.732 -6.145 1.00 96.38 85 ALA A N 1
ATOM 616 C CA . ALA A 1 85 ? -5.025 5.643 -7.005 1.00 96.38 85 ALA A CA 1
ATOM 617 C C . ALA A 1 85 ? -5.078 4.402 -7.909 1.00 96.38 85 ALA A C 1
ATOM 619 O O . ALA A 1 85 ? -5.303 3.283 -7.442 1.00 96.38 85 ALA A O 1
ATOM 620 N N . ARG A 1 86 ? -4.806 4.607 -9.200 1.00 96.94 86 ARG A N 1
ATOM 621 C CA . ARG A 1 86 ? -4.659 3.547 -10.203 1.00 96.94 86 ARG A CA 1
ATOM 622 C C . ARG A 1 86 ? -3.206 3.532 -10.641 1.00 96.94 86 ARG A C 1
ATOM 624 O O . ARG A 1 86 ? -2.739 4.499 -11.241 1.00 96.94 86 ARG A O 1
ATOM 631 N N . TYR A 1 87 ? -2.479 2.483 -10.282 1.00 98.25 87 TYR A N 1
ATOM 632 C CA . TYR A 1 87 ? -1.084 2.348 -10.670 1.00 98.25 87 TYR A CA 1
ATOM 633 C C . TYR A 1 87 ? -0.970 1.410 -11.872 1.00 98.25 87 TYR A C 1
ATOM 635 O O . TYR A 1 87 ? -1.904 0.702 -12.240 1.00 98.25 87 TYR A O 1
ATOM 643 N N . VAL A 1 88 ? 0.196 1.422 -12.512 1.00 98.25 88 VAL A N 1
ATOM 644 C CA . VAL A 1 88 ? 0.505 0.518 -13.621 1.00 98.25 88 VAL A CA 1
ATOM 645 C C . VAL A 1 88 ? 1.784 -0.233 -13.283 1.00 98.25 88 VAL A C 1
ATOM 647 O O . VAL A 1 88 ? 2.762 0.340 -12.790 1.00 98.25 88 VAL A O 1
ATOM 650 N N . CYS A 1 89 ? 1.765 -1.546 -13.493 1.00 98.31 89 CYS A N 1
ATOM 651 C CA . CYS A 1 89 ? 2.959 -2.369 -13.391 1.00 98.31 89 CYS A CA 1
ATOM 652 C C . CYS A 1 89 ? 3.695 -2.383 -14.734 1.00 98.31 89 CYS A C 1
ATOM 654 O O . CYS A 1 89 ? 3.079 -2.619 -15.765 1.00 98.31 89 CYS A O 1
ATOM 656 N N . HIS A 1 90 ? 5.017 -2.224 -14.698 1.00 97.31 90 HIS A N 1
ATOM 657 C CA . HIS A 1 90 ? 5.881 -2.252 -15.885 1.00 97.31 90 HIS A CA 1
ATOM 658 C C . HIS A 1 90 ? 6.664 -3.570 -16.018 1.00 97.31 90 HIS A C 1
ATOM 660 O O . HIS A 1 90 ? 7.550 -3.690 -16.853 1.00 97.31 90 HIS A O 1
ATOM 666 N N . SER A 1 91 ? 6.374 -4.555 -15.162 1.00 95.75 91 SER A N 1
ATOM 667 C CA . SER A 1 91 ? 7.131 -5.812 -15.046 1.00 95.75 91 SER A CA 1
ATOM 668 C C . SER A 1 91 ? 6.215 -7.043 -15.070 1.00 95.75 91 SER A C 1
ATOM 670 O O . SER A 1 91 ? 6.507 -8.046 -14.429 1.00 95.75 91 SER A O 1
ATOM 672 N N . GLY A 1 92 ? 5.062 -6.948 -15.742 1.00 95.19 92 GLY A N 1
ATOM 673 C CA . GLY A 1 92 ? 4.159 -8.087 -15.958 1.00 95.19 92 GLY A CA 1
ATOM 674 C C . GLY A 1 92 ? 3.158 -8.383 -14.836 1.00 95.19 92 GLY A C 1
ATOM 675 O O . GLY A 1 92 ? 2.565 -9.448 -14.821 1.00 95.19 92 GLY A O 1
ATOM 676 N N . GLY A 1 93 ? 2.948 -7.479 -13.875 1.00 96.81 93 GLY A N 1
ATOM 677 C CA . GLY A 1 93 ? 1.846 -7.586 -12.903 1.00 96.81 93 GLY A CA 1
ATOM 678 C C . GLY A 1 93 ? 2.061 -8.557 -11.734 1.00 96.81 93 GLY A C 1
ATOM 679 O O . GLY A 1 93 ? 1.220 -8.610 -10.833 1.00 96.81 93 GLY A O 1
ATOM 680 N N . HIS A 1 94 ? 3.196 -9.262 -11.677 1.00 97.25 94 HIS A N 1
ATOM 681 C CA . HIS A 1 94 ? 3.496 -10.291 -10.669 1.00 97.25 94 HIS A CA 1
ATOM 682 C C . HIS A 1 94 ? 4.779 -10.020 -9.865 1.00 97.25 94 HIS A C 1
ATOM 684 O O . HIS A 1 94 ? 5.469 -10.951 -9.460 1.00 97.25 94 HIS A O 1
ATOM 690 N N . CYS A 1 95 ? 5.111 -8.751 -9.598 1.00 98.38 95 CYS A N 1
ATOM 691 C CA . CYS A 1 95 ? 6.325 -8.420 -8.848 1.00 98.38 95 CYS A CA 1
ATOM 692 C C . CYS A 1 95 ? 6.322 -9.060 -7.442 1.00 98.38 95 CYS A C 1
ATOM 694 O O . CYS A 1 95 ? 5.358 -8.841 -6.692 1.00 98.38 95 CYS A O 1
ATOM 696 N N . PRO A 1 96 ? 7.393 -9.776 -7.042 1.00 97.81 96 PRO A N 1
ATOM 697 C CA . PRO A 1 96 ? 7.534 -10.259 -5.674 1.00 97.81 96 PRO A CA 1
ATOM 698 C C . PRO A 1 96 ? 7.607 -9.061 -4.724 1.00 97.81 96 PRO A C 1
ATOM 700 O O . PRO A 1 96 ? 8.192 -8.031 -5.047 1.00 97.81 96 PRO A O 1
ATOM 703 N N . MET A 1 97 ? 6.969 -9.159 -3.561 1.00 98.50 97 MET A N 1
ATOM 704 C CA . MET A 1 97 ? 6.938 -8.053 -2.602 1.00 98.50 97 MET A CA 1
ATOM 705 C C . MET A 1 97 ? 7.838 -8.350 -1.416 1.00 98.50 97 MET A C 1
ATOM 707 O O . MET A 1 97 ? 7.478 -9.152 -0.555 1.00 98.50 97 MET A O 1
ATOM 711 N N . ASP A 1 98 ? 8.948 -7.627 -1.370 1.00 98.19 98 ASP A N 1
ATOM 712 C CA . ASP A 1 98 ? 9.915 -7.573 -0.278 1.00 98.19 98 ASP A CA 1
ATOM 713 C C . ASP A 1 98 ? 10.144 -6.107 0.169 1.00 98.19 98 ASP A C 1
ATOM 715 O O . ASP A 1 98 ? 9.421 -5.179 -0.229 1.00 98.19 98 ASP A O 1
ATOM 719 N N . THR A 1 99 ? 11.148 -5.868 1.015 1.00 97.69 99 THR A N 1
ATOM 720 C CA . THR A 1 99 ? 11.475 -4.535 1.547 1.00 97.69 99 THR A CA 1
ATOM 721 C C . THR A 1 99 ? 12.007 -3.558 0.489 1.00 97.69 99 THR A C 1
ATOM 723 O O . THR A 1 99 ? 11.885 -2.338 0.681 1.00 97.69 99 THR A O 1
ATOM 726 N N . TYR A 1 100 ? 12.529 -4.056 -0.635 1.00 97.94 100 TYR A N 1
ATOM 727 C CA . TYR A 1 100 ? 13.040 -3.284 -1.766 1.00 97.94 100 TYR A CA 1
ATOM 728 C C . TYR A 1 100 ? 11.948 -3.043 -2.818 1.00 97.94 100 TYR A C 1
ATOM 730 O O . TYR A 1 100 ? 11.588 -1.894 -3.100 1.00 97.94 100 TYR A O 1
ATOM 738 N N . MET A 1 101 ? 11.354 -4.113 -3.343 1.00 98.25 101 MET A N 1
ATOM 739 C CA . MET A 1 101 ? 10.408 -4.094 -4.454 1.00 98.25 101 MET A CA 1
ATOM 740 C C . MET A 1 101 ? 9.103 -3.370 -4.107 1.00 98.25 101 MET A C 1
ATOM 742 O O . MET A 1 101 ? 8.492 -2.741 -4.977 1.00 98.25 101 MET A O 1
ATOM 746 N N . ARG A 1 102 ? 8.733 -3.303 -2.816 1.00 98.38 102 ARG A N 1
ATOM 747 C CA . ARG A 1 102 ? 7.611 -2.470 -2.335 1.00 98.38 102 ARG A CA 1
ATOM 748 C C . ARG A 1 102 ? 7.749 -0.979 -2.677 1.00 98.38 102 ARG A C 1
ATOM 750 O O . ARG A 1 102 ? 6.769 -0.237 -2.589 1.00 98.38 102 ARG A O 1
ATOM 757 N N . ARG A 1 103 ? 8.957 -0.500 -2.990 1.00 98.19 103 ARG A N 1
ATOM 758 C CA . ARG A 1 103 ? 9.203 0.885 -3.428 1.00 98.19 103 ARG A CA 1
ATOM 759 C C . ARG A 1 103 ? 9.181 1.035 -4.951 1.00 98.19 103 ARG A C 1
ATOM 761 O O . ARG A 1 103 ? 9.022 2.149 -5.432 1.00 98.19 103 ARG A O 1
ATOM 768 N N . LYS A 1 104 ? 9.336 -0.062 -5.697 1.00 98.31 104 LYS A N 1
ATOM 769 C CA . LYS A 1 104 ? 9.480 -0.063 -7.159 1.00 98.31 104 LYS A CA 1
ATOM 770 C C . LYS A 1 104 ? 8.158 -0.250 -7.891 1.00 98.31 104 LYS A C 1
ATOM 772 O O . LYS A 1 104 ? 7.920 0.440 -8.874 1.00 98.31 104 LYS A O 1
ATOM 777 N N . CYS A 1 105 ? 7.278 -1.130 -7.409 1.00 98.69 105 CYS A N 1
ATOM 778 C CA . CYS A 1 105 ? 5.993 -1.377 -8.064 1.00 98.69 105 CYS A CA 1
ATOM 779 C C . CYS A 1 105 ? 4.811 -1.101 -7.134 1.00 98.69 105 CYS A C 1
ATOM 781 O O . CYS A 1 105 ? 4.470 -1.906 -6.268 1.00 98.69 105 CYS A O 1
ATOM 783 N N . GLN A 1 106 ? 4.164 0.042 -7.347 1.00 98.75 106 GLN A N 1
ATOM 784 C CA . GLN A 1 106 ? 3.006 0.471 -6.562 1.00 98.75 106 GLN A CA 1
ATOM 785 C C . GLN A 1 106 ? 1.770 -0.378 -6.881 1.00 98.75 106 GLN A C 1
ATOM 787 O O . GLN A 1 106 ? 1.050 -0.758 -5.963 1.00 98.75 106 GLN A O 1
ATOM 792 N N . GLU A 1 107 ? 1.584 -0.763 -8.147 1.00 98.69 107 GLU A N 1
ATOM 793 C CA . GLU A 1 107 ? 0.437 -1.574 -8.572 1.00 98.69 107 GLU A CA 1
ATOM 794 C C . GLU A 1 107 ? 0.436 -2.954 -7.915 1.00 98.69 107 GLU A C 1
ATOM 796 O O . GLU A 1 107 ? -0.497 -3.314 -7.199 1.00 98.69 107 GLU A O 1
ATOM 801 N N . CYS A 1 108 ? 1.536 -3.702 -8.041 1.00 98.75 108 CYS A N 1
ATOM 802 C CA . CYS A 1 108 ? 1.641 -5.017 -7.409 1.00 98.75 108 CYS A CA 1
ATOM 803 C C . CYS A 1 108 ? 1.593 -4.923 -5.878 1.00 98.75 108 CYS A C 1
ATOM 805 O O . CYS A 1 108 ? 1.079 -5.830 -5.223 1.00 98.75 108 CYS A O 1
ATOM 807 N N . ARG A 1 109 ? 2.090 -3.826 -5.291 1.00 98.81 109 ARG A N 1
ATOM 808 C CA . ARG A 1 109 ? 2.004 -3.603 -3.847 1.00 98.81 109 ARG A CA 1
ATOM 809 C C . ARG A 1 109 ? 0.567 -3.384 -3.393 1.00 98.81 109 ARG A C 1
ATOM 811 O O . ARG A 1 109 ? 0.157 -4.010 -2.421 1.00 98.81 109 ARG A O 1
ATOM 818 N N . LEU A 1 110 ? -0.192 -2.527 -4.078 1.00 98.75 110 LEU A N 1
ATOM 819 C CA . LEU A 1 110 ? -1.593 -2.256 -3.747 1.00 98.75 110 LEU A CA 1
ATOM 820 C C . LEU A 1 110 ? -2.448 -3.506 -3.948 1.00 98.75 110 LEU A C 1
ATOM 822 O O . LEU A 1 110 ? -3.236 -3.864 -3.073 1.00 98.75 110 LEU A O 1
ATOM 826 N N . ARG A 1 111 ? -2.212 -4.231 -5.045 1.00 98.56 111 ARG A N 1
ATOM 827 C CA . ARG A 1 111 ? -2.818 -5.539 -5.290 1.00 98.56 111 ARG A CA 1
ATOM 828 C C . ARG A 1 111 ? -2.526 -6.512 -4.147 1.00 98.56 111 ARG A C 1
ATOM 830 O O . ARG A 1 111 ? -3.456 -7.123 -3.629 1.00 98.56 111 ARG A O 1
ATOM 837 N N . LYS A 1 112 ? -1.270 -6.625 -3.697 1.00 98.69 112 LYS A N 1
ATOM 838 C CA . LYS A 1 112 ? -0.916 -7.508 -2.575 1.00 98.69 112 LYS A CA 1
ATOM 839 C C . LYS A 1 112 ? -1.519 -7.049 -1.243 1.00 98.69 112 LYS A C 1
ATOM 841 O O . LYS A 1 112 ? -1.907 -7.899 -0.454 1.00 98.69 112 LYS A O 1
ATOM 846 N N . CYS A 1 113 ? -1.653 -5.744 -0.993 1.00 98.75 113 CYS A N 1
ATOM 847 C CA . CYS A 1 113 ? -2.384 -5.233 0.174 1.00 98.75 113 CYS A CA 1
ATOM 848 C C . CYS A 1 113 ? -3.829 -5.753 0.204 1.00 98.75 113 CYS A C 1
ATOM 850 O O . CYS A 1 113 ? -4.255 -6.301 1.219 1.00 98.75 113 CYS A O 1
ATOM 852 N N . ARG A 1 114 ? -4.555 -5.637 -0.916 1.00 98.31 114 ARG A N 1
ATOM 853 C CA . ARG A 1 114 ? -5.931 -6.147 -1.047 1.00 98.31 114 ARG A CA 1
ATOM 854 C C . ARG A 1 114 ? -5.991 -7.667 -0.897 1.00 98.31 114 ARG A C 1
ATOM 856 O O . ARG A 1 114 ? -6.806 -8.170 -0.136 1.00 98.31 114 ARG A O 1
ATOM 863 N N . GLN A 1 115 ? -5.081 -8.393 -1.550 1.00 98.19 115 GLN A N 1
ATOM 864 C CA . GLN A 1 115 ? -4.997 -9.858 -1.452 1.00 98.19 115 GLN A CA 1
ATOM 865 C C . GLN A 1 115 ? -4.666 -10.350 -0.039 1.00 98.19 115 GLN A C 1
ATOM 867 O O . GLN A 1 115 ? -5.161 -11.391 0.373 1.00 98.19 115 GLN A O 1
ATOM 872 N N . ALA A 1 116 ? -3.866 -9.598 0.721 1.00 98.06 116 ALA A N 1
ATOM 873 C CA . ALA A 1 116 ? -3.596 -9.891 2.127 1.00 98.06 116 ALA A CA 1
ATOM 874 C C . ALA A 1 116 ? -4.804 -9.608 3.043 1.00 98.06 116 ALA A C 1
ATOM 876 O O . ALA A 1 116 ? -4.748 -9.941 4.223 1.00 98.06 116 ALA A O 1
ATOM 877 N N . GLY A 1 117 ? -5.871 -8.991 2.522 1.00 98.12 117 GLY A N 1
ATOM 878 C CA . GLY A 1 117 ? -7.106 -8.702 3.248 1.00 98.12 117 GLY A CA 1
ATOM 879 C C . GLY A 1 117 ? -7.208 -7.283 3.805 1.00 98.12 117 GLY A C 1
ATOM 880 O O . GLY A 1 117 ? -7.978 -7.072 4.742 1.00 98.12 117 GLY A O 1
ATOM 881 N N . MET A 1 118 ? -6.433 -6.313 3.292 1.00 98.38 118 MET A N 1
ATOM 882 C CA . MET A 1 118 ? -6.581 -4.921 3.726 1.00 98.38 118 MET A CA 1
ATOM 883 C C . MET A 1 118 ? -7.916 -4.357 3.239 1.00 98.38 118 MET A C 1
ATOM 885 O O . MET A 1 118 ? -8.212 -4.385 2.046 1.00 98.38 118 MET A O 1
ATOM 889 N N . ARG A 1 119 ? -8.700 -3.835 4.181 1.00 95.94 119 ARG A N 1
ATOM 890 C CA . ARG A 1 119 ? -10.085 -3.393 3.976 1.00 95.94 119 ARG A CA 1
ATOM 891 C C . ARG A 1 119 ? -10.161 -1.887 3.745 1.00 95.94 119 ARG A C 1
ATOM 893 O O . ARG A 1 119 ? -9.780 -1.106 4.621 1.00 95.94 119 ARG A O 1
ATOM 900 N N . GLU A 1 120 ? -10.639 -1.479 2.572 1.00 94.75 120 GLU A N 1
ATOM 901 C CA . GLU A 1 120 ? -10.774 -0.066 2.187 1.00 94.75 120 GLU A CA 1
ATOM 902 C C . GLU A 1 120 ? -11.822 0.643 3.058 1.00 94.75 120 GLU A C 1
ATOM 904 O O . GLU A 1 120 ? -11.630 1.790 3.443 1.00 94.75 120 GLU A O 1
ATOM 909 N N . GLU A 1 121 ? -12.856 -0.075 3.500 1.00 91.88 121 GLU A N 1
ATOM 910 C CA . GLU A 1 121 ? -13.892 0.418 4.412 1.00 91.88 121 GLU A CA 1
ATOM 911 C C . GLU A 1 121 ? -13.373 0.760 5.820 1.00 91.88 121 GLU A C 1
ATOM 913 O O . GLU A 1 121 ? -14.022 1.483 6.573 1.00 91.88 121 GLU A O 1
ATOM 918 N N . CYS A 1 122 ? -12.194 0.257 6.201 1.00 88.12 122 CYS A N 1
ATOM 919 C CA . CYS A 1 122 ? -11.535 0.633 7.452 1.00 88.12 122 CYS A CA 1
ATOM 920 C C . CYS A 1 122 ? -10.743 1.947 7.326 1.00 88.12 122 CYS A C 1
ATOM 922 O O . CYS A 1 122 ? -10.210 2.445 8.323 1.00 88.12 122 CYS A O 1
ATOM 924 N N . VAL A 1 123 ? -10.623 2.504 6.119 1.00 89.81 123 VAL A N 1
ATOM 925 C CA . VAL A 1 123 ? -10.018 3.812 5.880 1.00 89.81 123 VAL A CA 1
ATOM 926 C C . VAL A 1 123 ? -11.098 4.873 6.080 1.00 89.81 123 VAL A C 1
ATOM 928 O O . VAL A 1 123 ? -11.960 5.063 5.231 1.00 89.81 123 VAL A O 1
ATOM 931 N N . LEU A 1 124 ? -11.060 5.561 7.224 1.00 83.31 124 LEU A N 1
ATOM 932 C CA . LEU A 1 124 ? -12.005 6.642 7.508 1.00 83.31 124 LEU A CA 1
ATOM 933 C C . LEU A 1 124 ? -11.804 7.800 6.521 1.00 83.31 124 LEU A C 1
ATOM 935 O O . LEU A 1 124 ? -10.682 8.281 6.345 1.00 83.31 124 LEU A O 1
ATOM 939 N N . SER A 1 125 ? -12.904 8.258 5.929 1.00 74.12 125 SER A N 1
ATOM 940 C CA . SER A 1 125 ? -12.974 9.506 5.165 1.00 74.12 125 SER A CA 1
ATOM 941 C C . SER A 1 125 ? -12.751 10.726 6.063 1.00 74.12 125 SER A C 1
ATOM 943 O O . SER A 1 125 ? -12.902 10.656 7.287 1.00 74.12 125 SER A O 1
ATOM 945 N N . GLU A 1 126 ? -12.410 11.866 5.460 1.00 72.62 126 GLU A N 1
ATOM 946 C CA . GLU A 1 126 ? -12.200 13.124 6.191 1.00 72.62 126 GLU A CA 1
ATOM 947 C C . GLU A 1 126 ? -13.434 13.531 7.009 1.00 72.62 126 GLU A C 1
ATOM 949 O O . GLU A 1 126 ? -13.297 13.942 8.162 1.00 72.62 126 GLU A O 1
ATOM 954 N N . GLU A 1 127 ? -14.637 13.300 6.479 1.00 73.19 127 GLU A N 1
ATOM 955 C CA . GLU A 1 127 ? -15.888 13.579 7.188 1.00 73.19 127 GLU A CA 1
ATOM 956 C C . GLU A 1 127 ? -16.077 12.672 8.411 1.00 73.19 127 GLU A C 1
ATOM 958 O O . GLU A 1 127 ? -16.386 13.142 9.504 1.00 73.19 127 GLU A O 1
ATOM 963 N N . GLN A 1 128 ? -15.789 11.374 8.283 1.00 73.62 128 GLN A N 1
ATOM 964 C CA . GLN A 1 128 ? -15.847 10.442 9.416 1.00 73.62 128 GLN A CA 1
ATOM 965 C C . GLN A 1 128 ? -14.810 10.763 10.501 1.00 73.62 128 GLN A C 1
ATOM 967 O O . GLN A 1 128 ? -15.032 10.462 11.674 1.00 73.62 128 GLN A O 1
ATOM 972 N N . ILE A 1 129 ? -13.667 11.348 10.129 1.00 77.81 129 ILE A N 1
ATOM 973 C CA . ILE A 1 129 ? -12.666 11.823 11.091 1.00 77.81 129 ILE A CA 1
ATOM 974 C C . ILE A 1 129 ? -13.176 13.078 11.805 1.00 77.81 129 ILE A C 1
ATOM 976 O O . ILE A 1 129 ? -13.002 13.186 13.018 1.00 77.81 129 ILE A O 1
ATOM 980 N N . ARG A 1 130 ? -13.810 14.006 11.080 1.00 77.25 130 ARG A N 1
ATOM 981 C CA . ARG A 1 130 ? -14.375 15.243 11.637 1.00 77.25 130 ARG A CA 1
ATOM 982 C C . ARG A 1 130 ? -15.478 14.951 12.654 1.00 77.25 130 ARG A C 1
ATOM 984 O O . ARG A 1 130 ? -15.430 15.476 13.759 1.00 77.25 130 ARG A O 1
ATOM 991 N N . LEU A 1 131 ? -16.390 14.040 12.323 1.00 77.56 131 LEU A N 1
ATOM 992 C CA . LEU A 1 131 ? -17.502 13.641 13.192 1.00 77.56 131 LEU A CA 1
ATOM 993 C C . LEU A 1 131 ? -17.065 12.948 14.491 1.00 77.56 131 LEU A C 1
ATOM 995 O O . LEU A 1 131 ? -17.805 12.969 15.462 1.00 77.56 131 LEU A O 1
ATOM 999 N N . LYS A 1 132 ? -15.870 12.347 14.533 1.00 74.25 132 LYS A N 1
ATOM 1000 C CA . LYS A 1 132 ? -15.314 11.726 15.751 1.00 74.25 132 LYS A CA 1
ATOM 1001 C C . LYS A 1 132 ? -14.554 12.699 16.656 1.00 74.25 132 LYS A C 1
ATOM 1003 O O . LYS A 1 132 ? -14.095 12.287 17.718 1.00 74.25 132 LYS A O 1
ATOM 1008 N N . LYS A 1 133 ? -14.323 13.929 16.194 1.00 71.19 133 LYS A N 1
ATOM 1009 C CA . LYS A 1 133 ? -13.625 14.985 16.945 1.00 71.19 133 LYS A CA 1
ATOM 1010 C C . LYS A 1 133 ? -14.582 16.003 17.577 1.00 71.19 133 LYS A C 1
ATOM 1012 O O . LYS A 1 133 ? -14.101 16.875 18.294 1.00 71.19 133 LYS A O 1
ATOM 1017 N N . LEU A 1 134 ? -15.874 15.906 17.265 1.00 59.22 134 LEU A N 1
ATOM 1018 C CA . LEU A 1 134 ? -16.977 16.586 17.946 1.00 59.22 134 LEU A CA 1
ATOM 1019 C C . LEU A 1 134 ? -17.390 15.759 19.167 1.00 59.22 134 LEU A C 1
ATOM 1021 O O . LEU A 1 134 ? -17.707 16.387 20.196 1.00 59.22 134 LEU A O 1
#

Organism: Pongo abelii (NCBI:txid9601)